Protein AF-A0A1A8GXJ3-F1 (afdb_monomer_lite)

Sequence (124 aa):
DPNSGVEKIPVLLVYGIPDFSVSDLLSLRFLGIRYVGATIRDVKRLQRVERSAEKVIGCKLSSIQDLYTSRTLRRAGRIIADSCHPGHSLFDPLPSGRRLRSIRTRTSRHKNSFFPSAVGLLNA

Organism: NCBI:txid1143690

Secondary structure (DSSP, 8-state):
-----------TTSS--TT--HHHHHHHHHHHHHHSS--HHHHHHHHHHHHHHHHHHTS----HHHHHHHHHHHHHHHHHH-TTSTTGGGGPBPTTSSSBPPPP-SSHHHHTSHHHHHHHHHT-

Foldseek 3Di:
DPDDDDDDPDPVVPDDDPPCDPVNVVVCVVVVVQPPPDDPVNLVVVQVVQVVVCVVVVHHDQRPVNVVLVVLQVVLVVLCVDPPRPCNVLQPDDPVNQAGDADDDDDPVVCPDRSNVSSVSSRD

Radius of gyration: 18.04 Å; chains: 1; bounding box: 35×54×44 Å

pLDDT: mean 72.27, std 19.9, range [31.17, 95.19]

Structure (mmCIF, N/CA/C/O backbone):
data_AF-A0A1A8GXJ3-F1
#
_entry.id   AF-A0A1A8GXJ3-F1
#
loop_
_atom_site.group_PDB
_atom_site.id
_atom_site.type_symbol
_atom_site.label_atom_id
_atom_site.label_alt_id
_atom_site.label_comp_id
_atom_site.label_asym_id
_atom_site.label_entity_id
_atom_site.label_seq_id
_atom_site.pdbx_PDB_ins_code
_atom_site.Cartn_x
_atom_site.Cartn_y
_atom_site.Cartn_z
_atom_site.occupancy
_atom_site.B_iso_or_equiv
_atom_site.auth_seq_id
_atom_site.auth_comp_id
_atom_site.auth_asym_id
_atom_site.auth_atom_id
_atom_site.pdbx_PDB_model_num
ATOM 1 N N . ASP A 1 1 ? 11.622 39.361 -19.334 1.00 34.25 1 ASP A N 1
ATOM 2 C CA . ASP A 1 1 ? 10.231 39.084 -18.928 1.00 34.25 1 ASP A CA 1
ATOM 3 C C . ASP A 1 1 ? 9.980 37.612 -18.658 1.00 34.25 1 ASP A C 1
ATOM 5 O O . ASP A 1 1 ? 10.088 36.811 -19.580 1.00 34.25 1 ASP A O 1
ATOM 9 N N . PRO A 1 2 ? 9.645 37.224 -17.419 1.00 38.22 2 PRO A N 1
ATOM 10 C CA . PRO A 1 2 ? 9.235 35.871 -17.089 1.00 38.22 2 PRO A CA 1
ATOM 11 C C . PRO A 1 2 ? 7.703 35.794 -17.111 1.00 38.22 2 PRO A C 1
ATOM 13 O O . PRO A 1 2 ? 7.063 35.723 -16.071 1.00 38.22 2 PRO A O 1
ATOM 16 N N . ASN A 1 3 ? 7.111 35.869 -18.302 1.00 40.31 3 ASN A N 1
ATOM 17 C CA . ASN A 1 3 ? 5.691 35.588 -18.526 1.00 40.31 3 ASN A CA 1
ATOM 18 C C . ASN A 1 3 ? 5.502 35.004 -19.931 1.00 40.31 3 ASN A C 1
ATOM 20 O O . ASN A 1 3 ? 5.054 35.674 -20.853 1.00 40.31 3 ASN A O 1
ATOM 24 N N . SER A 1 4 ? 5.865 33.736 -20.100 1.00 40.62 4 SER A N 1
ATOM 25 C CA . SER A 1 4 ? 5.203 32.844 -21.058 1.00 40.62 4 SER A CA 1
ATOM 26 C C . SER A 1 4 ? 5.457 31.399 -20.622 1.00 40.62 4 SER A C 1
ATOM 28 O O . SER A 1 4 ? 6.591 31.029 -20.335 1.00 40.62 4 SER A O 1
ATOM 30 N N . GLY A 1 5 ? 4.395 30.603 -20.491 1.00 35.7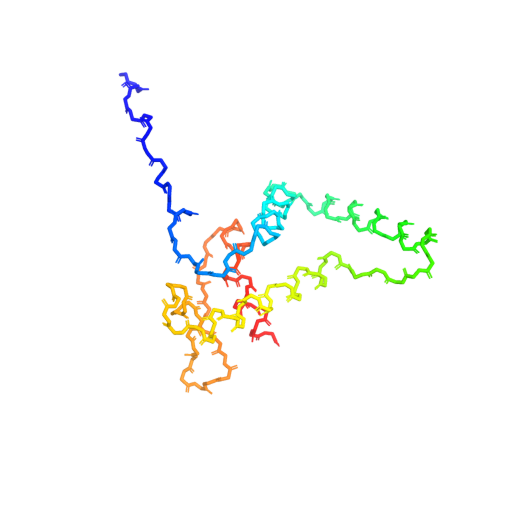5 5 GLY A N 1
ATOM 31 C CA . GLY A 1 5 ? 4.487 29.201 -20.060 1.00 35.75 5 GLY A CA 1
ATOM 32 C C . GLY A 1 5 ? 3.614 28.832 -18.861 1.00 35.75 5 GLY A C 1
ATOM 33 O O . GLY A 1 5 ? 3.998 27.995 -18.049 1.00 35.75 5 GLY A O 1
ATOM 34 N N . VAL A 1 6 ? 2.446 29.461 -18.730 1.00 47.44 6 VAL A N 1
ATOM 35 C CA . VAL A 1 6 ? 1.316 28.856 -18.015 1.00 47.44 6 VAL A CA 1
ATOM 36 C C . VAL A 1 6 ? 0.664 27.880 -19.001 1.00 47.44 6 VAL A C 1
ATOM 38 O O . VAL A 1 6 ? 0.562 28.212 -20.176 1.00 47.44 6 VAL A O 1
ATOM 41 N N . GLU A 1 7 ? 0.248 26.705 -18.520 1.00 44.19 7 GLU A N 1
ATOM 42 C CA . GLU A 1 7 ? -0.077 25.474 -19.275 1.00 44.19 7 GLU A CA 1
ATOM 43 C C . GLU A 1 7 ? 1.180 24.650 -19.623 1.00 44.19 7 GLU A C 1
ATOM 45 O O . GLU A 1 7 ? 2.071 25.092 -20.331 1.00 44.19 7 GLU A O 1
ATOM 50 N N . LYS A 1 8 ? 1.354 23.403 -19.182 1.00 36.62 8 LYS A N 1
ATOM 51 C CA . LYS A 1 8 ? 0.389 22.304 -19.105 1.00 36.62 8 LYS A CA 1
ATOM 52 C C . LYS A 1 8 ? 0.818 21.372 -17.970 1.00 36.62 8 LYS A C 1
ATOM 54 O O . LYS A 1 8 ? 1.870 20.748 -18.045 1.00 36.62 8 LYS A O 1
ATOM 59 N N . ILE A 1 9 ? -0.006 21.246 -16.934 1.00 35.72 9 ILE A N 1
ATOM 60 C CA . ILE A 1 9 ? -0.018 20.037 -16.104 1.00 35.72 9 ILE A CA 1
ATOM 61 C C . ILE A 1 9 ? -0.840 19.043 -16.930 1.00 35.72 9 ILE A C 1
ATOM 63 O O . ILE A 1 9 ? -2.058 19.225 -17.003 1.00 35.72 9 ILE A O 1
ATOM 67 N N . PRO A 1 10 ? -0.254 18.052 -17.630 1.00 40.12 10 PRO A N 1
ATOM 68 C CA . PRO A 1 10 ? -1.078 17.116 -18.368 1.00 40.12 10 PRO A CA 1
ATOM 69 C C . PRO A 1 10 ? -1.780 16.239 -17.331 1.00 40.12 10 PRO A C 1
ATOM 71 O O . PRO A 1 10 ? -1.140 15.444 -16.651 1.00 40.12 10 PRO A O 1
ATOM 74 N N . VAL A 1 11 ? -3.061 16.527 -17.092 1.00 35.59 11 VAL A N 1
ATOM 75 C CA . VAL A 1 11 ? -4.275 15.689 -17.241 1.00 35.59 11 VAL A CA 1
ATOM 76 C C . VAL A 1 11 ? -4.113 14.146 -17.306 1.00 35.59 11 VAL A C 1
ATOM 78 O O . VAL A 1 11 ? -5.027 13.435 -17.707 1.00 35.59 11 VAL A O 1
ATOM 81 N N . LEU A 1 12 ? -3.009 13.558 -16.846 1.00 31.17 12 LEU A N 1
ATOM 82 C CA . LEU A 1 12 ? -2.743 12.117 -16.869 1.00 31.17 12 LEU A CA 1
ATOM 83 C C . LEU A 1 12 ? -3.334 11.401 -15.641 1.00 31.17 12 LEU A C 1
ATOM 85 O O . LEU A 1 12 ? -2.723 10.512 -15.057 1.00 31.17 12 LEU A O 1
ATOM 89 N N . LEU A 1 13 ? -4.525 11.824 -15.217 1.00 38.28 13 LEU A N 1
ATOM 90 C CA . LEU A 1 13 ? -5.366 11.095 -14.261 1.00 38.28 13 LEU A CA 1
ATOM 91 C C . LEU A 1 13 ? -6.807 10.941 -14.773 1.00 38.28 13 LEU A C 1
ATOM 93 O O . LEU A 1 13 ? -7.701 10.634 -13.990 1.00 38.28 13 LEU A O 1
ATOM 97 N N . VAL A 1 14 ? -7.038 11.139 -16.077 1.00 44.53 14 VAL A N 1
ATOM 98 C CA . VAL A 1 14 ? -8.358 10.967 -16.704 1.00 44.53 14 VAL A CA 1
ATOM 99 C C . VAL A 1 14 ? -8.258 10.112 -17.969 1.00 44.53 14 VAL A C 1
ATOM 101 O O . VAL A 1 14 ? -8.773 10.508 -18.994 1.00 44.53 14 VAL A O 1
ATOM 104 N N . TYR A 1 15 ? -7.599 8.949 -17.948 1.00 37.53 15 TYR A N 1
ATOM 105 C CA . TYR A 1 15 ? -7.830 7.934 -18.990 1.00 37.53 15 TYR A CA 1
ATOM 106 C C . TYR A 1 15 ? -7.656 6.513 -18.430 1.00 37.53 15 TYR A C 1
ATOM 108 O O . TYR A 1 15 ? -6.551 6.101 -18.093 1.00 37.53 15 TYR A O 1
ATOM 116 N N . GLY A 1 16 ? -8.776 5.781 -18.350 1.00 36.25 16 GLY A N 1
ATOM 117 C CA . GLY A 1 16 ? -8.826 4.333 -18.591 1.00 36.25 16 GLY A CA 1
ATOM 118 C C . GLY A 1 16 ? -8.440 3.371 -17.462 1.00 36.25 16 GLY A C 1
ATOM 119 O O . GLY A 1 16 ? -7.547 2.559 -17.659 1.00 36.25 16 GLY A O 1
ATOM 120 N N . ILE A 1 17 ? -9.148 3.374 -16.326 1.00 45.44 17 ILE A N 1
ATOM 121 C CA . ILE A 1 17 ? -9.209 2.195 -15.436 1.00 45.44 17 ILE A CA 1
ATOM 122 C C . ILE A 1 17 ? -10.673 1.717 -15.422 1.00 45.44 17 ILE A C 1
ATOM 124 O O . ILE A 1 17 ? -11.515 2.482 -14.943 1.00 45.44 17 ILE A O 1
ATOM 128 N N . PRO A 1 18 ? -11.006 0.512 -15.929 1.00 34.94 18 PRO A N 1
ATOM 129 C CA . PRO A 1 18 ? -12.400 0.088 -16.106 1.00 34.94 18 PRO A CA 1
ATOM 130 C C . PRO A 1 18 ? -13.207 -0.068 -14.805 1.00 34.94 18 PRO A C 1
ATOM 132 O O . PRO A 1 18 ? -14.427 -0.070 -14.869 1.00 34.94 18 PRO A O 1
ATOM 135 N N . ASP A 1 19 ? -12.561 -0.101 -13.633 1.00 45.38 19 ASP A N 1
ATOM 136 C CA . ASP A 1 19 ? -13.229 -0.304 -12.333 1.00 45.38 19 ASP A CA 1
ATOM 137 C C . ASP A 1 19 ? -12.956 0.815 -11.312 1.00 45.38 19 ASP A C 1
ATOM 139 O O . ASP A 1 19 ? -12.925 0.601 -10.095 1.00 45.38 19 ASP A O 1
ATOM 143 N N . PHE A 1 20 ? -12.719 2.043 -11.780 1.00 43.62 20 PHE A N 1
ATOM 144 C CA . PHE A 1 20 ? -12.508 3.183 -10.890 1.00 43.62 20 PHE A CA 1
ATOM 145 C C . PHE A 1 20 ? -13.846 3.687 -10.320 1.00 43.62 20 PHE A C 1
ATOM 147 O O . PHE A 1 20 ? -14.470 4.599 -10.859 1.00 43.62 20 PHE A O 1
ATOM 154 N N . SER A 1 21 ? -14.313 3.091 -9.218 1.00 49.94 21 SER A N 1
ATOM 155 C CA . SER A 1 21 ? -15.546 3.535 -8.556 1.00 49.94 21 SER A CA 1
ATOM 156 C C . SER A 1 21 ? -15.428 4.996 -8.099 1.00 49.94 21 SER A C 1
ATOM 158 O O . SER A 1 21 ? -14.410 5.417 -7.546 1.00 49.94 21 SER A O 1
ATOM 160 N N . VAL A 1 22 ? -16.506 5.774 -8.248 1.00 51.81 22 VAL A N 1
ATOM 161 C CA . VAL A 1 22 ? -16.610 7.167 -7.762 1.00 51.81 22 VAL A CA 1
ATOM 162 C C . VAL A 1 22 ? -16.257 7.269 -6.267 1.00 51.81 22 VAL A C 1
ATOM 164 O O . VAL A 1 22 ? -15.684 8.261 -5.813 1.00 51.81 22 VAL A O 1
ATOM 167 N N . SER A 1 23 ? -16.526 6.198 -5.512 1.00 45.09 23 SER A N 1
ATOM 168 C CA . SER A 1 23 ? -16.172 6.045 -4.097 1.00 45.09 23 SER A CA 1
ATOM 169 C C . SER A 1 23 ? -14.659 5.975 -3.840 1.00 45.09 23 SER A C 1
ATOM 171 O O . SER A 1 23 ? -14.180 6.514 -2.837 1.00 45.09 23 SER A O 1
ATOM 173 N N . ASP A 1 24 ? -13.888 5.390 -4.758 1.00 46.03 24 ASP A N 1
ATOM 174 C CA . ASP A 1 24 ? -12.428 5.305 -4.693 1.00 46.03 24 ASP A CA 1
ATOM 175 C C . ASP A 1 24 ? -11.786 6.655 -5.052 1.00 46.03 24 ASP A C 1
ATOM 177 O O . ASP A 1 24 ? -10.825 7.077 -4.405 1.00 46.03 24 ASP A O 1
ATOM 181 N N . LEU A 1 25 ? -12.375 7.394 -6.001 1.00 53.38 25 LEU A N 1
ATOM 182 C CA . LEU A 1 25 ? -11.968 8.761 -6.370 1.00 53.38 25 LEU A CA 1
ATOM 183 C C . LEU A 1 25 ? -12.216 9.739 -5.221 1.00 53.38 25 LEU A C 1
ATOM 185 O O . LEU A 1 25 ? -11.318 10.493 -4.843 1.00 53.38 25 LEU A O 1
ATOM 189 N N . LEU A 1 26 ? -13.397 9.666 -4.603 1.00 51.97 26 LEU A N 1
ATOM 190 C CA . LEU A 1 26 ? -13.726 10.425 -3.399 1.00 51.97 26 LEU A CA 1
ATOM 191 C C . LEU A 1 26 ? -12.814 10.039 -2.235 1.00 51.97 26 LEU A C 1
ATOM 193 O O . LEU A 1 26 ? -12.290 10.928 -1.578 1.00 51.97 26 LEU A O 1
ATOM 197 N N . SER A 1 27 ? -12.536 8.751 -2.021 1.00 53.66 27 SER A N 1
ATOM 198 C CA . SER A 1 27 ? -11.659 8.289 -0.936 1.00 53.66 27 SER A CA 1
ATOM 199 C C . SER A 1 27 ? -10.206 8.742 -1.106 1.00 53.66 27 SER A C 1
ATOM 201 O O . SER A 1 27 ? -9.579 9.165 -0.134 1.00 53.66 27 SER A O 1
ATOM 203 N N . LEU A 1 28 ? -9.667 8.699 -2.327 1.00 47.44 28 LEU A N 1
ATOM 204 C CA . LEU A 1 28 ? -8.318 9.177 -2.643 1.00 47.44 28 LEU A CA 1
ATOM 205 C C . LEU A 1 28 ? -8.223 10.698 -2.600 1.00 47.44 28 LEU A C 1
ATOM 207 O O . LEU A 1 28 ? -7.224 11.226 -2.120 1.00 47.44 28 LEU A O 1
ATOM 211 N N . ARG A 1 29 ? -9.269 11.404 -3.040 1.00 45.72 29 ARG A N 1
ATOM 212 C CA . ARG A 1 29 ? -9.361 12.861 -2.935 1.00 45.72 29 ARG A CA 1
ATOM 213 C C . ARG A 1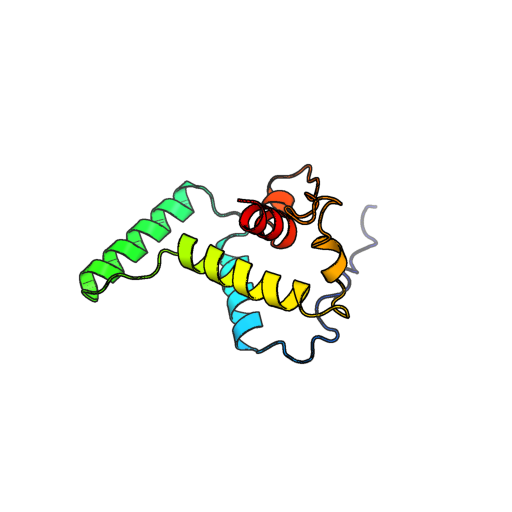 29 ? -9.462 13.296 -1.473 1.00 45.72 29 ARG A C 1
ATOM 215 O O . ARG A 1 29 ? -8.747 14.203 -1.075 1.00 45.72 29 ARG A O 1
ATOM 222 N N . PHE A 1 30 ? -10.250 12.615 -0.644 1.00 45.72 30 PHE A N 1
ATOM 223 C CA . PHE A 1 30 ? -10.408 12.943 0.778 1.00 45.72 30 PHE A CA 1
ATOM 224 C C . PHE A 1 30 ? -9.141 12.656 1.599 1.00 45.72 30 PHE A C 1
ATOM 226 O O . PHE A 1 30 ? -8.777 13.437 2.478 1.00 45.72 30 PHE A O 1
ATOM 233 N N . LEU A 1 31 ? -8.436 11.559 1.295 1.00 48.06 31 LEU A N 1
ATOM 234 C CA . LEU A 1 31 ? -7.159 11.217 1.930 1.00 48.06 31 LEU A CA 1
ATOM 235 C C . LEU A 1 31 ? -6.001 12.076 1.398 1.00 48.06 31 LEU A C 1
ATOM 237 O O . LEU A 1 31 ? -5.187 12.551 2.185 1.00 48.06 31 LEU A O 1
ATOM 241 N N . GLY A 1 32 ? -5.956 12.345 0.090 1.00 50.84 32 GLY A N 1
ATOM 242 C CA .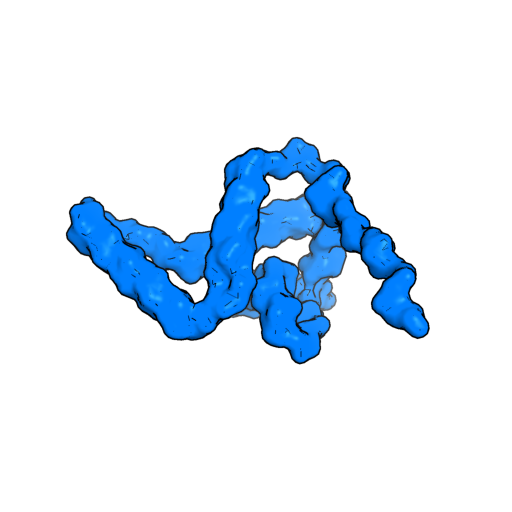 GLY A 1 32 ? -4.984 13.248 -0.530 1.00 50.84 32 GLY A CA 1
ATOM 243 C C . GLY A 1 32 ? -5.104 14.676 0.003 1.00 50.84 32 GLY A C 1
ATOM 244 O O . GLY A 1 32 ? -4.101 15.273 0.380 1.00 50.84 32 GLY A O 1
ATOM 245 N N . ILE A 1 33 ? -6.328 15.193 0.145 1.00 47.53 33 ILE A N 1
ATOM 246 C CA . ILE A 1 33 ? -6.586 16.518 0.733 1.00 47.53 33 ILE A CA 1
ATOM 247 C C . ILE A 1 33 ? -6.200 16.561 2.223 1.00 47.53 33 ILE A C 1
ATOM 249 O O . ILE A 1 33 ? -5.706 17.584 2.685 1.00 47.53 33 ILE A O 1
ATOM 253 N N . ARG A 1 34 ? -6.360 15.463 2.983 1.00 49.75 34 ARG A N 1
ATOM 254 C CA . ARG A 1 34 ? -6.015 15.427 4.420 1.00 49.75 34 ARG A CA 1
ATOM 255 C C . ARG A 1 34 ? -4.529 15.263 4.738 1.00 49.75 34 ARG A C 1
ATOM 257 O O . ARG A 1 34 ? -4.139 15.616 5.845 1.00 49.75 34 ARG A O 1
ATOM 264 N N . TYR A 1 35 ? -3.713 14.732 3.825 1.00 51.28 35 TYR A N 1
ATOM 265 C CA . TYR A 1 35 ? -2.304 14.406 4.107 1.00 51.28 35 TYR A CA 1
ATOM 266 C C . TYR A 1 35 ? -1.278 15.185 3.279 1.00 51.28 35 TYR A C 1
ATOM 268 O O . TYR A 1 35 ? -0.080 15.105 3.564 1.00 51.28 35 TYR A O 1
ATOM 276 N N . VAL A 1 36 ? -1.697 15.988 2.298 1.00 46.00 36 VAL A N 1
ATOM 277 C CA . VAL A 1 36 ? -0.789 16.925 1.622 1.00 46.00 36 VAL A CA 1
ATOM 278 C C . VAL A 1 36 ? -0.465 18.074 2.587 1.00 46.00 36 VAL A C 1
ATOM 280 O O . VAL A 1 36 ? -1.179 19.063 2.664 1.00 46.00 36 VAL A O 1
ATOM 283 N N . GLY A 1 37 ? 0.619 17.920 3.354 1.00 54.12 37 GLY A N 1
ATOM 284 C CA . GLY A 1 37 ? 1.132 18.945 4.275 1.00 54.12 37 GLY A CA 1
ATOM 285 C C . GLY A 1 37 ? 0.782 18.755 5.755 1.00 54.12 37 GLY A C 1
ATOM 286 O O . GLY A 1 37 ? 1.173 19.589 6.566 1.00 54.12 37 GLY A O 1
ATOM 287 N N . ALA A 1 38 ? 0.101 17.668 6.131 1.00 60.81 38 ALA A N 1
ATOM 288 C CA . ALA A 1 38 ? -0.213 17.386 7.531 1.00 60.81 38 ALA A CA 1
ATOM 289 C C . ALA A 1 38 ? 1.057 17.081 8.339 1.00 60.81 38 ALA A C 1
ATOM 291 O O . ALA A 1 38 ? 1.839 16.186 8.004 1.00 60.81 38 ALA A O 1
ATOM 292 N N . THR A 1 39 ? 1.258 17.816 9.431 1.00 65.44 39 THR A N 1
ATOM 293 C CA . THR A 1 39 ? 2.373 17.586 10.352 1.00 65.44 39 THR A CA 1
ATOM 294 C C . THR A 1 39 ? 2.070 16.409 11.287 1.00 65.44 39 THR A C 1
ATOM 296 O O . THR A 1 39 ? 0.919 16.012 11.474 1.00 65.44 39 THR A O 1
ATOM 299 N N . ILE A 1 40 ? 3.090 15.872 11.968 1.00 68.50 40 ILE A N 1
ATOM 300 C CA . ILE A 1 40 ? 2.907 14.831 13.005 1.00 68.50 40 ILE A CA 1
ATOM 301 C C . ILE A 1 40 ? 1.909 15.291 14.084 1.00 68.50 40 ILE A C 1
ATOM 303 O O . ILE A 1 40 ? 1.172 14.484 14.653 1.00 68.50 40 ILE A O 1
ATOM 307 N N . ARG A 1 41 ? 1.858 16.601 14.359 1.00 72.44 41 ARG A N 1
ATOM 308 C CA . ARG A 1 41 ? 0.905 17.199 15.298 1.00 72.44 41 ARG A CA 1
ATOM 309 C C . ARG A 1 41 ? -0.535 17.042 14.812 1.00 72.44 41 ARG A C 1
ATOM 311 O O . ARG A 1 41 ? -1.401 16.721 15.622 1.00 72.44 41 ARG A O 1
ATOM 318 N N . ASP A 1 42 ? -0.778 17.223 13.520 1.00 73.12 42 ASP A N 1
ATOM 319 C CA . ASP A 1 42 ? -2.113 17.118 12.927 1.00 73.12 42 ASP A CA 1
ATOM 320 C C . ASP A 1 42 ? -2.603 15.670 12.924 1.00 73.12 42 ASP A C 1
ATOM 322 O O . ASP A 1 42 ? -3.737 15.398 13.314 1.00 73.12 42 ASP A O 1
ATOM 326 N N . VAL A 1 43 ? -1.713 14.716 12.634 1.00 69.94 43 VAL A N 1
ATOM 327 C CA . VAL A 1 43 ? -2.017 13.280 12.747 1.00 69.94 43 VAL A CA 1
ATOM 328 C C . VAL A 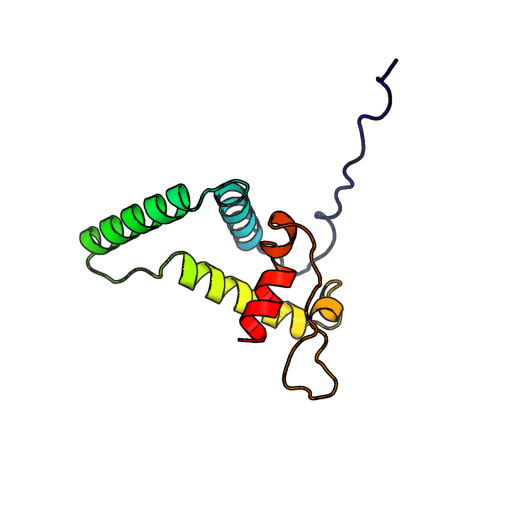1 43 ? -2.388 12.905 14.186 1.00 69.94 43 VAL A C 1
ATOM 330 O O . VAL A 1 43 ? -3.391 12.231 14.414 1.00 69.94 43 VAL A O 1
ATOM 333 N N . LYS A 1 44 ? -1.639 13.398 15.180 1.00 76.56 44 LYS A N 1
ATOM 334 C CA . LYS A 1 44 ? -1.954 13.172 16.602 1.00 76.56 44 LYS A CA 1
ATOM 335 C C . LYS A 1 44 ? -3.275 13.819 17.024 1.00 76.56 44 LYS A C 1
ATOM 337 O O . LYS A 1 44 ? -3.976 13.271 17.872 1.00 76.56 44 LYS A O 1
ATOM 342 N N . ARG A 1 45 ? -3.624 14.981 16.462 1.00 78.31 45 ARG A N 1
ATOM 343 C CA . ARG A 1 45 ? -4.925 15.626 16.696 1.00 78.31 45 ARG A CA 1
ATOM 344 C C . ARG A 1 45 ? -6.064 14.770 16.148 1.00 78.31 45 ARG A C 1
ATOM 346 O O . ARG A 1 45 ? -7.026 14.539 16.872 1.00 78.31 45 ARG A O 1
ATOM 353 N N . LEU A 1 46 ? -5.919 14.237 14.937 1.00 76.06 46 LEU A N 1
ATOM 354 C CA . LEU A 1 46 ? -6.910 13.346 14.326 1.00 76.06 46 LEU A CA 1
ATOM 355 C C . LEU A 1 46 ? -7.110 12.056 15.134 1.00 76.06 46 LEU A C 1
ATOM 357 O O . LEU A 1 46 ? -8.247 11.676 15.389 1.00 76.06 46 LEU A O 1
ATOM 361 N N . GLN A 1 47 ? -6.031 11.450 15.635 1.00 79.12 47 GLN A N 1
ATOM 362 C CA . GLN A 1 47 ? -6.126 10.276 16.515 1.00 79.12 47 GLN A CA 1
ATOM 363 C C . GLN A 1 47 ? -6.926 10.549 17.798 1.00 79.12 47 GLN A C 1
ATOM 365 O O . GLN A 1 47 ? -7.601 9.663 18.311 1.00 79.12 47 GLN A O 1
ATOM 370 N N . ARG A 1 48 ? -6.866 11.770 18.348 1.00 82.62 48 ARG A N 1
ATOM 371 C CA . ARG A 1 48 ? -7.679 12.130 19.523 1.00 82.62 48 ARG A CA 1
ATOM 372 C C . ARG A 1 48 ? -9.159 12.236 19.176 1.00 82.62 48 ARG A C 1
ATOM 374 O O . ARG A 1 48 ? -9.979 11.785 19.964 1.00 82.62 48 ARG A O 1
ATOM 381 N N . VAL A 1 49 ? -9.485 12.806 18.015 1.00 82.94 49 VAL A N 1
ATOM 382 C CA . VAL A 1 49 ? -10.872 12.887 17.528 1.00 82.94 49 VAL A CA 1
ATOM 383 C C . VAL A 1 49 ? -11.458 11.489 17.353 1.00 82.94 49 VAL A C 1
ATOM 385 O O . VAL A 1 49 ? -12.572 11.236 17.798 1.00 82.94 49 VAL A O 1
ATOM 388 N N . GLU A 1 50 ? -10.684 10.574 16.776 1.00 79.25 50 GLU A N 1
ATOM 389 C CA . GLU A 1 50 ? -11.076 9.176 16.610 1.00 79.25 50 GLU A CA 1
ATOM 390 C C . GLU A 1 50 ? -11.364 8.492 17.951 1.00 79.25 50 GLU A C 1
ATOM 392 O O . GLU A 1 50 ? -12.448 7.951 18.126 1.00 79.25 50 GLU A O 1
ATOM 397 N N . ARG A 1 51 ? -10.474 8.621 18.943 1.00 81.19 51 ARG A N 1
ATOM 398 C CA . ARG A 1 51 ? -10.702 8.066 20.292 1.00 81.19 51 ARG A CA 1
ATOM 399 C C . ARG A 1 51 ? -11.933 8.648 20.983 1.00 81.19 51 ARG A C 1
ATOM 401 O O . ARG A 1 51 ? -12.630 7.943 21.709 1.00 81.19 51 ARG A O 1
ATOM 408 N N . SER A 1 52 ? -12.204 9.937 20.784 1.00 81.50 52 SER A N 1
ATOM 409 C CA . SER A 1 52 ? -13.430 10.551 21.298 1.00 81.50 52 SER A CA 1
ATOM 410 C C . SER A 1 52 ? -14.668 9.964 20.621 1.00 81.50 52 SER A C 1
ATOM 412 O O . SER A 1 52 ? -15.643 9.672 21.307 1.00 81.50 52 SER A O 1
ATOM 414 N N . ALA A 1 53 ? -14.622 9.742 19.305 1.00 76.69 53 ALA A N 1
ATOM 415 C CA . ALA A 1 53 ? -15.707 9.100 18.570 1.00 76.69 53 ALA A CA 1
ATOM 416 C C . ALA A 1 53 ? -15.916 7.640 19.012 1.00 76.69 53 ALA A C 1
ATOM 418 O O . ALA A 1 53 ? -17.052 7.254 19.265 1.00 76.69 53 ALA A O 1
ATOM 419 N N . GLU A 1 54 ? -14.843 6.864 19.203 1.00 79.75 54 GLU A N 1
ATOM 420 C CA . GLU A 1 54 ? -14.902 5.507 19.775 1.00 79.75 54 GLU A CA 1
ATOM 421 C C . GLU A 1 54 ? -15.628 5.495 21.120 1.00 79.75 54 GLU A C 1
ATOM 423 O O . GLU A 1 54 ? -16.514 4.675 21.349 1.00 79.75 54 GLU A O 1
ATOM 428 N N . LYS A 1 55 ? -15.288 6.442 22.003 1.00 82.75 55 LYS A N 1
ATOM 429 C CA . LYS A 1 55 ? -15.893 6.542 23.334 1.00 82.75 55 LYS A CA 1
ATOM 430 C C . LYS A 1 55 ? -17.384 6.887 23.283 1.00 82.75 55 LYS A C 1
ATOM 432 O O . LYS A 1 55 ? -18.130 6.405 24.126 1.00 82.75 55 LYS A O 1
ATOM 437 N N . VAL A 1 56 ? -17.808 7.713 22.324 1.00 84.62 56 VAL A N 1
ATOM 438 C CA . VAL A 1 56 ? -19.221 8.091 22.145 1.00 84.62 56 VAL A CA 1
ATOM 439 C C . VAL A 1 56 ? -20.034 6.948 21.540 1.00 84.62 56 VAL A C 1
ATOM 441 O O . VAL A 1 56 ? -21.151 6.699 21.978 1.00 84.62 56 VAL A O 1
ATOM 444 N N . ILE A 1 57 ? -19.481 6.251 20.546 1.00 83.62 57 ILE A N 1
ATOM 445 C CA . ILE A 1 57 ? -20.179 5.171 19.835 1.00 83.62 57 ILE A CA 1
ATOM 446 C C . ILE A 1 57 ? -20.179 3.874 20.665 1.00 83.62 57 ILE A C 1
ATOM 448 O O . ILE A 1 57 ? -21.074 3.047 20.518 1.00 83.62 57 ILE A O 1
ATOM 452 N N . GLY A 1 58 ? -19.197 3.689 21.553 1.00 81.25 58 GLY A N 1
ATOM 453 C CA . GLY A 1 58 ? -19.086 2.503 22.405 1.00 81.25 58 GLY A CA 1
ATOM 454 C C . GLY A 1 58 ? -18.516 1.274 21.690 1.00 81.25 58 GLY A C 1
ATOM 455 O O . GLY A 1 58 ? -18.505 0.185 22.259 1.00 81.25 58 GLY A O 1
ATOM 456 N N . CYS A 1 59 ? -18.012 1.430 20.462 1.00 78.12 59 CYS A N 1
ATOM 457 C CA . CYS A 1 59 ? -17.322 0.383 19.714 1.00 78.12 59 CYS A CA 1
ATOM 458 C C . CYS A 1 59 ? -15.927 0.842 19.277 1.00 78.12 59 CYS A C 1
ATOM 460 O O . CYS A 1 59 ? -15.679 2.031 19.066 1.00 78.12 59 CYS A O 1
ATOM 462 N N . LYS A 1 60 ? -15.015 -0.117 19.099 1.00 74.88 60 LYS A N 1
ATOM 463 C CA . LYS A 1 60 ? -13.671 0.155 18.583 1.00 74.88 60 LYS A CA 1
ATOM 464 C C . LYS A 1 60 ? -13.756 0.568 17.113 1.00 74.88 60 LYS A C 1
ATOM 466 O O . LYS A 1 60 ? -14.315 -0.169 16.301 1.00 74.88 60 LYS A O 1
ATOM 471 N N . LEU A 1 61 ? -13.198 1.724 16.775 1.00 73.56 61 LEU A N 1
ATOM 472 C CA . LEU A 1 61 ? -13.087 2.191 15.400 1.00 73.56 61 LEU A CA 1
ATOM 473 C C . LEU A 1 61 ? -11.740 1.731 14.834 1.00 73.56 61 LEU A C 1
ATOM 475 O O . LEU A 1 61 ? -10.765 1.503 15.550 1.00 73.56 61 LEU A O 1
ATOM 479 N N . SER A 1 62 ? -11.685 1.527 13.521 1.00 74.88 62 SER A N 1
ATOM 480 C CA . SER A 1 62 ? -10.417 1.223 12.862 1.00 74.88 62 SER A CA 1
ATOM 481 C C . SER A 1 62 ? -9.573 2.486 12.810 1.00 74.88 62 SER A C 1
ATOM 483 O O . SER A 1 62 ? -9.953 3.399 12.078 1.00 74.88 62 SER A O 1
ATOM 485 N N . SER A 1 63 ? -8.431 2.480 13.511 1.00 78.12 63 SER A N 1
ATOM 486 C CA . SER A 1 63 ? -7.451 3.572 13.488 1.00 78.12 63 SER A CA 1
ATOM 487 C C . SER A 1 63 ? -7.237 4.063 12.063 1.00 78.12 63 SER A C 1
ATOM 489 O O . SER A 1 63 ? -7.099 3.262 11.132 1.00 78.12 63 SER A O 1
ATOM 491 N N . ILE A 1 64 ? -7.110 5.375 11.882 1.00 74.06 64 ILE A N 1
ATOM 492 C CA . ILE A 1 64 ? -6.806 5.958 10.568 1.00 74.06 64 ILE A CA 1
ATOM 493 C C . ILE A 1 64 ? -5.562 5.302 9.933 1.00 74.06 64 ILE A C 1
ATOM 495 O O . ILE A 1 64 ? -5.498 5.142 8.711 1.00 74.06 64 ILE A O 1
ATOM 499 N N . GLN A 1 65 ? -4.587 4.885 10.748 1.00 78.44 65 GLN A N 1
ATOM 500 C CA . GLN A 1 65 ? -3.405 4.162 10.272 1.00 78.44 65 GLN A CA 1
ATOM 501 C C . GLN A 1 65 ? -3.745 2.758 9.763 1.00 78.44 65 GLN A C 1
ATOM 503 O O . GLN A 1 65 ? -3.276 2.371 8.694 1.00 78.44 65 GLN A O 1
ATOM 508 N N . ASP A 1 66 ? -4.595 2.024 10.476 1.00 80.00 66 ASP A N 1
ATOM 509 C CA . ASP A 1 66 ? -5.028 0.680 10.084 1.00 80.00 66 ASP A CA 1
ATOM 510 C C . ASP A 1 66 ? -5.862 0.737 8.804 1.00 80.00 66 ASP A C 1
ATOM 512 O O . ASP A 1 66 ? -5.675 -0.060 7.885 1.00 80.00 66 ASP A O 1
ATOM 516 N N . LEU A 1 67 ? -6.727 1.748 8.697 1.00 80.00 67 LEU A N 1
ATOM 517 C CA . LEU A 1 67 ? -7.516 2.015 7.503 1.00 80.00 67 LEU A CA 1
ATOM 518 C C . LEU A 1 67 ? -6.620 2.333 6.299 1.00 80.00 67 LEU A C 1
ATOM 520 O O . LEU A 1 67 ? -6.847 1.812 5.205 1.00 80.00 67 LEU A O 1
ATOM 524 N N . TYR A 1 68 ? -5.604 3.178 6.488 1.00 80.50 68 TYR A N 1
ATOM 525 C CA . TYR A 1 68 ? -4.629 3.494 5.446 1.00 80.50 68 TYR A CA 1
ATOM 526 C C . TYR A 1 68 ? -3.872 2.240 4.995 1.00 80.50 68 TYR A C 1
ATOM 528 O O . TYR A 1 68 ? -3.799 1.974 3.794 1.00 80.50 68 TYR A O 1
ATOM 536 N N . THR A 1 69 ? -3.370 1.443 5.939 1.00 85.56 69 THR A N 1
ATOM 537 C CA . THR A 1 69 ? -2.631 0.206 5.658 1.00 85.56 69 THR A CA 1
ATOM 538 C C . THR A 1 69 ? -3.504 -0.804 4.920 1.00 85.56 69 THR A C 1
ATOM 540 O O . THR A 1 69 ? -3.132 -1.260 3.841 1.00 85.56 69 THR A O 1
ATOM 543 N N . SER A 1 70 ? -4.706 -1.082 5.433 1.00 85.06 70 SER A N 1
ATOM 544 C CA . SER A 1 70 ? -5.669 -2.005 4.822 1.00 85.06 70 SER A CA 1
ATOM 545 C C . SER A 1 70 ? -6.013 -1.600 3.386 1.00 85.06 70 SER A C 1
ATOM 547 O O . SER A 1 70 ? -5.927 -2.411 2.461 1.00 85.06 70 SER A O 1
ATOM 549 N N . ARG A 1 71 ? -6.331 -0.317 3.160 1.00 85.31 71 ARG A N 1
ATOM 550 C CA . ARG A 1 71 ? -6.642 0.205 1.819 1.00 85.31 71 ARG A CA 1
ATOM 551 C C . ARG A 1 71 ? -5.444 0.130 0.880 1.00 85.31 71 ARG A C 1
ATOM 553 O O . ARG A 1 71 ? -5.613 -0.218 -0.288 1.00 85.31 71 ARG A O 1
ATOM 560 N N . THR A 1 72 ? -4.253 0.448 1.382 1.00 87.00 72 THR A N 1
ATOM 561 C CA . THR A 1 72 ? -3.018 0.410 0.594 1.00 87.00 72 THR A CA 1
ATOM 562 C C . THR A 1 72 ? -2.708 -1.012 0.146 1.00 87.00 72 THR A C 1
ATOM 564 O O . THR A 1 72 ? -2.499 -1.224 -1.046 1.00 87.00 72 THR A O 1
ATOM 567 N N . LEU A 1 73 ? -2.775 -1.988 1.057 1.00 91.69 73 LEU A N 1
ATOM 568 C CA . LEU A 1 73 ? -2.559 -3.401 0.741 1.00 91.69 73 LEU A CA 1
ATOM 569 C C . LEU A 1 73 ? -3.605 -3.927 -0.243 1.00 91.69 73 LEU A C 1
ATOM 571 O O . LEU A 1 73 ? -3.245 -4.530 -1.250 1.00 91.69 73 LEU A O 1
ATOM 575 N N . ARG A 1 74 ? -4.894 -3.634 -0.017 1.00 92.00 74 ARG A N 1
ATOM 576 C CA . ARG A 1 74 ? -5.970 -4.071 -0.920 1.00 92.00 74 ARG A CA 1
ATOM 577 C C . ARG A 1 74 ? -5.776 -3.529 -2.334 1.00 92.00 74 ARG A C 1
ATOM 579 O O . ARG A 1 74 ? -5.966 -4.253 -3.306 1.00 92.00 74 ARG A O 1
ATOM 586 N N . ARG A 1 75 ? -5.400 -2.253 -2.460 1.00 89.31 75 ARG A N 1
ATOM 587 C CA . ARG A 1 75 ? -5.152 -1.632 -3.765 1.00 89.31 75 ARG A CA 1
ATOM 588 C C . ARG A 1 75 ? -3.895 -2.181 -4.430 1.00 89.31 75 ARG A C 1
ATOM 590 O O . ARG A 1 75 ? -3.937 -2.467 -5.620 1.00 89.31 75 ARG A O 1
ATOM 597 N N . ALA A 1 76 ? -2.804 -2.324 -3.683 1.00 91.81 76 ALA A N 1
ATOM 598 C CA . ALA A 1 76 ? -1.569 -2.891 -4.207 1.00 91.81 76 ALA A CA 1
ATOM 599 C C . ALA A 1 76 ? -1.791 -4.325 -4.704 1.00 91.81 76 ALA A C 1
ATOM 601 O O . ALA A 1 76 ? -1.374 -4.644 -5.807 1.00 91.81 76 ALA A O 1
ATOM 602 N N . GLY A 1 77 ? -2.557 -5.136 -3.966 1.00 94.19 77 GLY A N 1
ATOM 603 C CA . GLY A 1 77 ? -2.946 -6.481 -4.393 1.00 94.19 77 GLY A CA 1
ATOM 604 C C . GLY A 1 77 ? -3.702 -6.502 -5.724 1.00 94.19 77 GLY A C 1
ATOM 605 O O . GLY A 1 77 ? -3.402 -7.333 -6.571 1.00 94.19 77 GLY A O 1
ATOM 606 N N . ARG A 1 78 ? -4.620 -5.553 -5.961 1.00 91.75 78 ARG A N 1
ATOM 607 C CA . ARG A 1 78 ? -5.311 -5.433 -7.261 1.00 91.75 78 ARG A CA 1
ATOM 608 C C . ARG A 1 78 ? -4.353 -5.087 -8.403 1.00 91.75 78 ARG A C 1
ATOM 610 O O . ARG A 1 78 ? -4.460 -5.673 -9.467 1.00 91.75 78 ARG A O 1
ATOM 617 N N . ILE A 1 79 ? -3.415 -4.168 -8.172 1.00 88.69 79 ILE A N 1
ATOM 618 C CA . ILE A 1 79 ? -2.412 -3.777 -9.179 1.00 88.69 79 ILE A CA 1
ATOM 619 C C . ILE A 1 79 ? -1.442 -4.930 -9.472 1.00 88.69 79 ILE A C 1
ATOM 621 O O . ILE A 1 79 ? -1.057 -5.141 -10.614 1.00 88.69 79 ILE A O 1
ATOM 625 N N . ILE A 1 80 ? -1.054 -5.685 -8.444 1.00 92.50 80 ILE A N 1
ATOM 626 C CA . ILE A 1 80 ? -0.211 -6.875 -8.595 1.00 92.50 80 ILE A CA 1
ATOM 627 C C . ILE A 1 80 ? -0.959 -7.973 -9.359 1.00 92.50 80 ILE A C 1
ATOM 629 O O . ILE A 1 80 ? -0.354 -8.664 -10.165 1.00 92.50 80 ILE A O 1
ATOM 633 N N . ALA A 1 81 ? -2.265 -8.132 -9.141 1.00 93.19 81 ALA A N 1
ATOM 634 C CA . ALA A 1 81 ? -3.065 -9.117 -9.866 1.00 93.19 81 ALA A CA 1
ATOM 635 C C . ALA A 1 81 ? -3.312 -8.731 -11.338 1.00 93.19 81 ALA A C 1
ATOM 637 O O . ALA A 1 81 ? -3.481 -9.610 -12.179 1.00 93.19 81 ALA A O 1
ATOM 638 N N . ASP A 1 82 ? -3.328 -7.435 -11.656 1.00 90.75 82 ASP A N 1
ATOM 639 C CA . ASP A 1 82 ? -3.563 -6.920 -13.005 1.00 90.75 82 ASP A CA 1
ATOM 640 C C . ASP A 1 82 ? -2.245 -6.666 -13.755 1.00 90.75 82 ASP A C 1
ATOM 642 O O . ASP A 1 82 ? -1.613 -5.618 -13.615 1.00 90.75 82 ASP A O 1
ATOM 646 N N . SER A 1 83 ? -1.845 -7.626 -14.590 1.00 90.00 83 SER A N 1
ATOM 647 C CA . SER A 1 83 ? -0.638 -7.519 -15.426 1.00 90.00 83 SER A CA 1
ATOM 648 C C . SER A 1 83 ? -0.698 -6.414 -16.491 1.00 90.00 83 SER A C 1
ATOM 650 O O . SER A 1 83 ? 0.348 -5.956 -16.952 1.00 90.00 83 SER A O 1
ATOM 652 N N . CYS A 1 84 ? -1.894 -5.946 -16.867 1.00 89.12 84 CYS A N 1
ATOM 653 C CA . CYS A 1 84 ? -2.067 -4.853 -17.824 1.00 89.12 84 CYS A CA 1
ATOM 654 C C . CYS A 1 84 ? -1.980 -3.473 -17.156 1.00 89.12 84 CYS A C 1
ATOM 656 O O . CYS A 1 84 ? -1.940 -2.450 -17.846 1.00 89.12 84 CYS A O 1
ATOM 658 N N . HIS A 1 85 ? -1.940 -3.416 -15.824 1.00 86.06 85 HIS A N 1
ATOM 659 C CA . HIS A 1 85 ? -1.901 -2.157 -15.106 1.00 86.06 85 HIS A CA 1
ATOM 660 C C . HIS A 1 85 ? -0.554 -1.435 -15.329 1.00 86.06 85 HIS A C 1
ATOM 662 O O . HIS A 1 85 ? 0.511 -2.016 -15.106 1.00 86.06 85 HIS A O 1
ATOM 668 N N . PRO A 1 86 ? -0.541 -0.125 -15.645 1.00 88.12 86 PRO A N 1
ATOM 669 C CA . PRO A 1 86 ? 0.696 0.614 -15.942 1.00 88.12 86 PRO A CA 1
ATOM 670 C C . PRO A 1 86 ? 1.678 0.684 -14.762 1.00 88.12 86 PRO A C 1
ATOM 672 O O . PRO A 1 86 ? 2.875 0.880 -14.936 1.00 88.12 86 PRO A O 1
ATOM 675 N N . GLY A 1 87 ? 1.169 0.538 -13.540 1.00 85.56 87 GLY A N 1
ATOM 676 C CA . GLY A 1 87 ? 1.963 0.461 -12.312 1.00 85.56 87 GLY A CA 1
ATOM 677 C C . GLY A 1 87 ? 2.336 -0.954 -11.859 1.00 85.56 87 GLY A C 1
ATOM 678 O O . GLY A 1 87 ? 2.872 -1.074 -10.763 1.00 85.56 87 GLY A O 1
ATOM 679 N N . HIS A 1 88 ? 2.021 -2.006 -12.625 1.00 89.56 88 HIS A N 1
ATOM 680 C CA . HIS A 1 88 ? 2.310 -3.398 -12.252 1.00 89.56 88 HIS A CA 1
ATOM 681 C C . HIS A 1 88 ? 3.817 -3.638 -12.066 1.00 89.56 88 HIS A C 1
ATOM 683 O O . HIS A 1 88 ? 4.234 -4.157 -11.034 1.00 89.56 88 HIS A O 1
ATOM 689 N N . SER A 1 89 ? 4.640 -3.117 -12.984 1.00 90.69 89 SER A N 1
ATOM 690 C CA . SER A 1 89 ? 6.111 -3.221 -12.948 1.00 90.69 89 SER A CA 1
ATOM 691 C C . SER A 1 89 ? 6.769 -2.558 -11.730 1.00 90.69 89 SER A C 1
ATOM 693 O O . SER A 1 89 ? 7.926 -2.807 -11.402 1.00 90.69 89 SER A O 1
ATOM 695 N N . LEU A 1 90 ? 6.043 -1.699 -11.009 1.00 89.56 90 LEU A N 1
ATOM 696 C CA . LEU A 1 90 ? 6.540 -1.106 -9.765 1.00 89.56 90 LEU A CA 1
ATOM 697 C C . LEU A 1 90 ? 6.476 -2.080 -8.579 1.00 89.56 90 LEU A C 1
ATOM 699 O O . LEU A 1 90 ? 7.063 -1.796 -7.534 1.00 89.56 90 LEU A O 1
ATOM 703 N N . PHE A 1 91 ? 5.786 -3.212 -8.735 1.00 93.69 91 PHE A N 1
ATOM 704 C CA . PHE A 1 91 ? 5.675 -4.280 -7.747 1.00 93.69 91 PHE A CA 1
ATOM 705 C C . PHE A 1 91 ? 6.450 -5.540 -8.162 1.00 93.69 91 PHE A C 1
ATOM 707 O O . PHE A 1 91 ? 6.089 -6.646 -7.768 1.00 93.69 91 PHE A O 1
ATOM 714 N N . ASP A 1 92 ? 7.539 -5.380 -8.914 1.00 92.88 92 ASP A N 1
ATOM 715 C CA . ASP A 1 92 ? 8.371 -6.508 -9.327 1.00 92.88 92 ASP A CA 1
ATOM 716 C C . ASP A 1 92 ? 9.054 -7.184 -8.121 1.00 92.88 92 ASP A C 1
ATOM 718 O O . ASP A 1 92 ? 9.724 -6.510 -7.319 1.00 92.88 92 ASP A O 1
ATOM 722 N N . PRO A 1 93 ? 8.952 -8.518 -7.985 1.00 94.06 93 PRO A N 1
ATOM 723 C CA . PRO A 1 93 ? 9.686 -9.254 -6.969 1.00 94.06 93 PRO A CA 1
ATOM 724 C C . PRO A 1 93 ? 11.191 -9.292 -7.277 1.00 94.06 93 PRO A C 1
ATOM 726 O O . PRO A 1 93 ? 11.645 -9.237 -8.421 1.00 94.06 93 PRO A O 1
ATOM 729 N N . LEU A 1 94 ? 12.002 -9.405 -6.227 1.00 93.69 94 LEU A N 1
ATOM 730 C CA . LEU A 1 94 ? 13.413 -9.769 -6.338 1.00 93.69 94 LEU A CA 1
ATOM 731 C C . LEU A 1 94 ? 13.546 -11.227 -6.810 1.00 93.69 94 LEU A C 1
ATOM 733 O O . LEU A 1 94 ? 12.616 -12.006 -6.610 1.00 93.69 94 LEU A O 1
ATOM 737 N N . PRO A 1 95 ? 14.715 -11.646 -7.336 1.00 94.62 95 PRO A N 1
ATOM 738 C CA . PRO A 1 95 ? 14.933 -13.028 -7.781 1.00 94.62 95 PRO A CA 1
ATOM 739 C C . PRO A 1 95 ? 14.636 -14.097 -6.720 1.00 94.62 95 PRO A C 1
ATOM 741 O O . PRO A 1 95 ? 14.312 -15.227 -7.054 1.00 94.62 95 PRO A O 1
ATOM 744 N N . SER A 1 96 ? 14.710 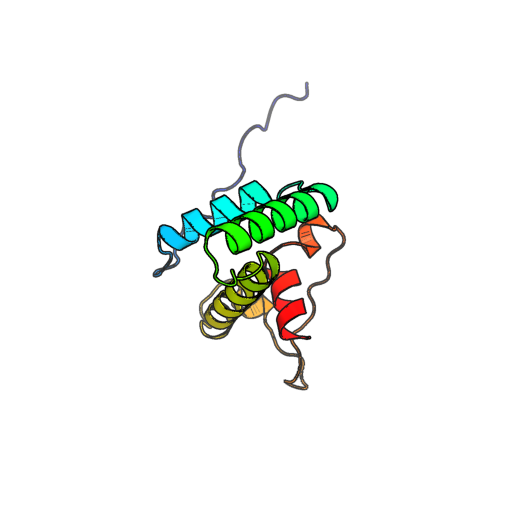-13.744 -5.433 1.00 94.06 96 SER A N 1
ATOM 745 C CA . SER A 1 96 ? 14.343 -14.636 -4.329 1.00 94.06 96 SER A CA 1
ATOM 746 C C . SER A 1 96 ? 12.834 -14.858 -4.167 1.00 94.06 96 SER A C 1
ATOM 748 O O . SER A 1 96 ? 12.439 -15.658 -3.325 1.00 94.06 96 SER A O 1
ATOM 750 N N . GLY A 1 97 ? 11.981 -14.103 -4.868 1.00 91.00 97 GLY A N 1
ATOM 751 C CA . GLY A 1 97 ? 10.515 -14.165 -4.796 1.00 91.00 97 GLY A CA 1
ATOM 752 C C . GLY A 1 97 ? 9.900 -13.669 -3.481 1.00 91.00 97 GLY A C 1
ATOM 753 O O . GLY A 1 97 ? 8.702 -13.424 -3.412 1.00 91.00 97 GLY A O 1
ATOM 754 N N . ARG A 1 98 ? 10.705 -13.482 -2.430 1.00 90.38 98 ARG A N 1
ATOM 755 C CA . ARG A 1 98 ? 10.222 -13.170 -1.077 1.00 90.38 98 ARG A CA 1
ATOM 756 C C . ARG A 1 98 ? 9.883 -11.695 -0.858 1.00 90.38 98 ARG A C 1
ATOM 758 O O . ARG A 1 98 ? 9.148 -11.372 0.066 1.00 90.38 98 ARG A O 1
ATOM 765 N N . ARG A 1 99 ? 10.492 -10.793 -1.628 1.00 95.19 99 ARG A N 1
ATOM 766 C CA . ARG A 1 99 ? 10.426 -9.341 -1.408 1.00 95.19 99 ARG A CA 1
ATOM 767 C C . ARG A 1 99 ? 10.274 -8.607 -2.726 1.00 95.19 99 ARG A C 1
ATOM 769 O O . ARG A 1 99 ? 10.839 -9.033 -3.728 1.00 95.19 99 ARG A O 1
ATOM 776 N N . LEU A 1 100 ? 9.593 -7.471 -2.689 1.00 95.00 100 LEU A N 1
ATOM 777 C CA . LEU A 1 100 ? 9.456 -6.547 -3.808 1.00 95.00 100 LEU A CA 1
ATOM 778 C C . LEU A 1 100 ? 10.658 -5.608 -3.909 1.00 95.00 100 LEU A C 1
ATOM 780 O O . LEU A 1 100 ? 11.259 -5.224 -2.897 1.00 95.00 100 LEU A O 1
ATOM 784 N N . ARG A 1 101 ? 10.985 -5.189 -5.132 1.00 94.06 101 ARG A N 1
ATOM 785 C CA . ARG A 1 101 ? 12.036 -4.207 -5.402 1.00 94.06 101 ARG A CA 1
ATOM 786 C C . ARG A 1 101 ? 11.689 -2.865 -4.757 1.00 94.06 101 ARG A C 1
ATOM 788 O O . ARG A 1 101 ? 10.640 -2.286 -5.013 1.00 94.06 101 ARG A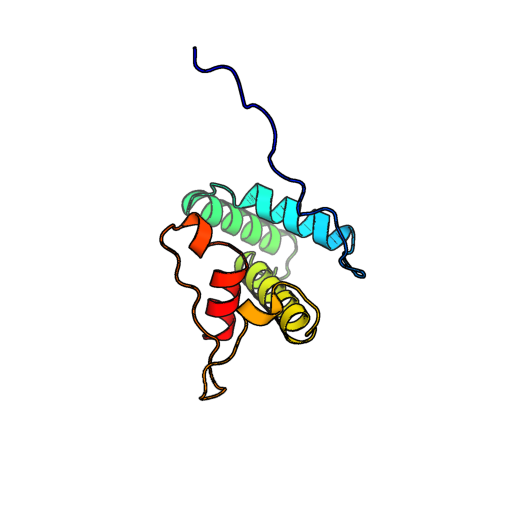 O 1
ATOM 795 N N . SER A 1 102 ? 12.592 -2.340 -3.929 1.00 90.25 102 SER A N 1
ATOM 796 C CA . SER A 1 102 ? 12.378 -1.046 -3.281 1.00 90.25 102 SER A CA 1
ATOM 797 C C . SER A 1 102 ? 12.470 0.115 -4.275 1.00 90.25 102 SER A C 1
ATOM 799 O O . SER A 1 102 ? 13.384 0.189 -5.100 1.00 90.25 102 SER A O 1
ATOM 801 N N . ILE A 1 103 ? 11.540 1.065 -4.159 1.00 87.62 103 ILE A N 1
ATOM 802 C CA . ILE A 1 103 ? 11.543 2.294 -4.957 1.00 87.62 103 ILE A CA 1
ATOM 803 C C . ILE A 1 103 ? 12.433 3.320 -4.256 1.00 87.62 103 ILE A C 1
ATOM 805 O O . ILE A 1 103 ? 12.155 3.749 -3.134 1.00 87.62 103 ILE A O 1
ATOM 809 N N . ARG A 1 104 ? 13.527 3.723 -4.910 1.00 87.25 104 ARG A N 1
ATOM 810 C CA . ARG A 1 104 ? 14.443 4.734 -4.368 1.00 87.25 104 ARG A CA 1
ATOM 811 C C . ARG A 1 104 ? 13.834 6.123 -4.520 1.00 87.25 104 ARG A C 1
ATOM 813 O O . ARG A 1 104 ? 13.551 6.568 -5.625 1.00 87.25 104 ARG A O 1
ATOM 820 N N . THR A 1 105 ? 13.687 6.835 -3.407 1.00 81.50 105 THR A N 1
ATOM 821 C CA . THR A 1 105 ? 13.104 8.183 -3.383 1.00 81.50 105 THR A CA 1
ATOM 822 C C . THR A 1 105 ? 14.005 9.144 -2.619 1.00 81.50 105 THR A C 1
ATOM 824 O O . THR A 1 105 ? 14.471 8.800 -1.535 1.00 81.50 105 THR A O 1
ATOM 827 N N . ARG A 1 106 ? 14.211 10.361 -3.135 1.00 83.56 106 ARG A N 1
ATOM 828 C CA . ARG A 1 106 ? 15.055 11.385 -2.483 1.00 83.56 106 ARG A CA 1
ATOM 829 C C . ARG A 1 106 ? 14.285 12.330 -1.560 1.00 83.56 106 ARG A C 1
ATOM 831 O O . ARG A 1 106 ? 14.889 12.964 -0.705 1.00 83.56 106 ARG A O 1
ATOM 838 N N . THR A 1 107 ? 12.968 12.444 -1.733 1.00 78.19 107 THR A N 1
ATOM 839 C CA . THR A 1 107 ? 12.133 13.397 -0.991 1.00 78.19 107 THR A CA 1
ATOM 840 C C . THR A 1 107 ? 11.130 12.678 -0.099 1.00 78.19 107 THR A C 1
ATOM 842 O O . THR A 1 107 ? 10.593 11.629 -0.460 1.00 78.19 107 THR A O 1
ATOM 845 N N . SER A 1 108 ? 10.827 13.275 1.056 1.00 72.50 108 SER A N 1
ATOM 846 C CA . SER A 1 108 ? 9.797 12.779 1.977 1.00 72.50 108 SER A CA 1
ATOM 847 C C . SER A 1 108 ? 8.423 12.714 1.311 1.00 72.50 108 SER A C 1
ATOM 849 O O . SER A 1 108 ? 7.705 11.735 1.476 1.00 72.50 108 SER A O 1
ATOM 851 N N . ARG A 1 109 ? 8.085 13.712 0.485 1.00 76.62 109 ARG A N 1
ATOM 852 C CA . ARG A 1 109 ? 6.839 13.740 -0.291 1.00 76.62 109 ARG A CA 1
ATOM 853 C C . ARG A 1 109 ? 6.682 12.497 -1.163 1.00 76.62 109 ARG A C 1
ATOM 855 O O . ARG A 1 109 ? 5.621 11.886 -1.149 1.00 76.62 109 ARG A O 1
ATOM 862 N N . HIS A 1 110 ? 7.720 12.125 -1.913 1.00 75.19 110 HIS A N 1
ATOM 863 C CA . HIS A 1 110 ? 7.645 10.963 -2.794 1.00 75.19 110 HIS A CA 1
ATOM 864 C C . HIS A 1 110 ? 7.683 9.654 -1.995 1.00 75.19 110 HIS A C 1
ATOM 866 O O . HIS A 1 110 ? 6.915 8.744 -2.294 1.00 75.19 110 HIS A O 1
ATOM 872 N N . LYS A 1 111 ? 8.470 9.592 -0.912 1.00 74.75 111 LYS A N 1
ATOM 873 C CA . LYS A 1 111 ? 8.481 8.456 0.026 1.00 74.75 111 LYS A CA 1
ATOM 874 C C . LYS A 1 111 ? 7.102 8.173 0.635 1.00 74.75 111 LYS A C 1
ATOM 876 O O . LYS A 1 111 ? 6.737 7.017 0.807 1.00 74.75 111 LYS A O 1
ATOM 881 N N . ASN A 1 112 ? 6.338 9.226 0.917 1.00 75.38 112 ASN A N 1
ATOM 882 C CA . ASN A 1 112 ? 4.993 9.147 1.491 1.00 75.38 112 ASN A CA 1
ATOM 883 C C . ASN A 1 112 ? 3.885 9.011 0.428 1.00 75.38 112 ASN A C 1
ATOM 885 O O . ASN A 1 112 ? 2.705 9.120 0.754 1.00 75.38 112 ASN A O 1
ATOM 889 N N . SER A 1 113 ? 4.244 8.824 -0.844 1.00 80.56 113 SER A N 1
ATOM 890 C CA . SER A 1 113 ? 3.274 8.532 -1.900 1.00 80.56 113 SER A CA 1
ATOM 891 C C . SER A 1 113 ? 2.898 7.046 -1.916 1.00 80.56 113 SER A C 1
ATOM 893 O O . SER A 1 113 ? 3.530 6.219 -1.257 1.00 80.56 113 SER A O 1
ATOM 895 N N . PHE A 1 114 ? 1.859 6.704 -2.682 1.00 87.56 114 PHE A N 1
ATOM 896 C CA . PHE A 1 114 ? 1.267 5.366 -2.695 1.00 87.56 114 PHE A CA 1
ATOM 897 C C . PHE A 1 114 ? 2.282 4.242 -2.968 1.00 87.56 114 PHE A C 1
ATOM 899 O O . PHE A 1 114 ? 2.390 3.335 -2.150 1.00 87.56 114 PHE A O 1
ATOM 906 N N . PHE A 1 115 ? 3.035 4.289 -4.075 1.00 86.75 115 PHE A N 1
ATOM 907 C CA . PHE A 1 115 ? 3.867 3.150 -4.494 1.00 86.75 115 PHE A CA 1
ATOM 908 C C . PHE A 1 115 ? 5.016 2.835 -3.521 1.00 86.75 115 PHE A C 1
ATOM 910 O O . PHE A 1 115 ? 5.107 1.688 -3.085 1.00 86.75 115 PHE A O 1
ATOM 917 N N . PRO A 1 116 ? 5.858 3.801 -3.094 1.00 88.12 116 PRO A N 1
ATOM 918 C CA . PRO A 1 116 ? 6.928 3.510 -2.139 1.00 88.12 116 PRO A CA 1
ATOM 919 C C . PRO A 1 116 ? 6.385 3.054 -0.780 1.00 88.12 116 PRO A C 1
ATOM 921 O O . PRO A 1 116 ? 6.962 2.165 -0.155 1.00 88.12 116 PRO A O 1
ATOM 924 N N . SER A 1 117 ? 5.248 3.612 -0.344 1.00 87.19 117 SER A N 1
ATOM 925 C CA . SER A 1 117 ? 4.579 3.187 0.888 1.00 87.19 117 SER A CA 1
ATOM 926 C C . SER A 1 117 ? 4.014 1.768 0.776 1.00 87.19 117 SER A C 1
ATOM 928 O O . SER A 1 117 ? 4.165 0.990 1.712 1.00 87.19 117 SER A O 1
ATOM 930 N N . ALA A 1 118 ? 3.381 1.417 -0.345 1.00 91.00 118 ALA A N 1
ATOM 931 C CA . ALA A 1 118 ? 2.803 0.095 -0.575 1.00 91.00 118 ALA A CA 1
ATOM 932 C C . ALA A 1 118 ? 3.881 -0.993 -0.650 1.00 91.00 118 ALA A C 1
ATOM 934 O O . ALA A 1 118 ? 3.760 -2.022 0.007 1.00 91.00 118 ALA A O 1
ATOM 935 N N . VAL A 1 119 ? 4.969 -0.732 -1.381 1.00 93.00 119 VAL A N 1
ATOM 936 C CA . VAL A 1 119 ? 6.137 -1.623 -1.447 1.00 93.00 119 VAL A CA 1
ATOM 937 C C . VAL A 1 119 ? 6.771 -1.808 -0.069 1.00 93.00 119 VAL A C 1
ATOM 939 O O . VAL A 1 119 ? 7.216 -2.903 0.255 1.00 93.00 119 VAL A O 1
ATOM 942 N N . GLY A 1 120 ? 6.812 -0.758 0.757 1.00 92.19 120 GLY A N 1
ATOM 943 C CA . GLY A 1 120 ? 7.276 -0.855 2.140 1.00 92.19 120 GLY A CA 1
ATOM 944 C C . GLY A 1 120 ? 6.395 -1.766 2.996 1.00 92.19 120 GLY A C 1
ATOM 945 O O . GLY A 1 120 ? 6.923 -2.626 3.689 1.00 92.19 120 GLY A O 1
ATOM 946 N N . LEU A 1 121 ? 5.070 -1.613 2.905 1.00 92.12 121 LEU A N 1
ATOM 947 C CA . LEU A 1 121 ? 4.105 -2.428 3.653 1.00 92.12 121 LEU A CA 1
ATOM 948 C C . LEU A 1 121 ? 4.106 -3.901 3.225 1.00 92.12 121 LEU A C 1
ATOM 950 O O . LEU A 1 121 ? 3.963 -4.767 4.073 1.00 92.12 121 LEU A O 1
ATOM 954 N N . LEU A 1 122 ? 4.279 -4.185 1.932 1.00 92.81 122 LEU A N 1
ATOM 955 C CA . LEU A 1 122 ? 4.339 -5.555 1.401 1.00 92.81 122 LEU A CA 1
ATOM 956 C C . LEU A 1 122 ? 5.678 -6.257 1.674 1.00 92.81 122 LEU A C 1
ATOM 958 O O . LEU A 1 122 ? 5.777 -7.469 1.520 1.00 92.81 122 LEU A O 1
ATOM 962 N N . ASN A 1 123 ? 6.712 -5.496 2.036 1.00 92.88 123 ASN A N 1
ATOM 963 C CA . ASN A 1 123 ? 8.038 -6.007 2.382 1.00 92.88 123 ASN A CA 1
ATOM 964 C C . ASN A 1 123 ? 8.276 -6.142 3.893 1.00 92.88 123 ASN A C 1
ATOM 966 O O . ASN A 1 123 ? 9.368 -6.582 4.268 1.00 92.88 123 ASN A O 1
ATOM 970 N N . ALA A 1 124 ? 7.335 -5.669 4.715 1.00 85.31 124 ALA A N 1
ATOM 971 C CA . ALA A 1 124 ? 7.374 -5.759 6.171 1.00 85.31 124 ALA A CA 1
ATOM 972 C C . ALA A 1 124 ? 7.052 -7.187 6.623 1.00 85.31 124 ALA A C 1
ATOM 974 O O . ALA A 1 124 ? 7.760 -7.663 7.537 1.00 85.31 124 ALA A O 1
#